Protein AF-A0A351AFF7-F1 (afdb_monomer)

Mean predicted aligned error: 3.37 Å

Radius of gyration: 11.88 Å; Cα contacts (8 Å, |Δi|>4): 132; chains: 1; bounding box: 35×21×29 Å

pLDDT: mean 91.22, std 5.53, range [63.31, 95.44]

Sequence (80 aa):
MADPADVEATKYLRREFNRRQIDVTQADLRVMHHVAYIRGSLKSYKGGPPDLRKECENIAGYLKQTGRVKDVVIDCSFRS

Structure (mmCIF, N/CA/C/O backbone):
data_AF-A0A351AFF7-F1
#
_entry.id   AF-A0A351AFF7-F1
#
loop_
_atom_site.group_PDB
_atom_site.id
_atom_site.type_symbol
_atom_site.label_atom_id
_atom_site.label_alt_id
_atom_site.label_comp_id
_atom_site.label_asym_id
_atom_site.label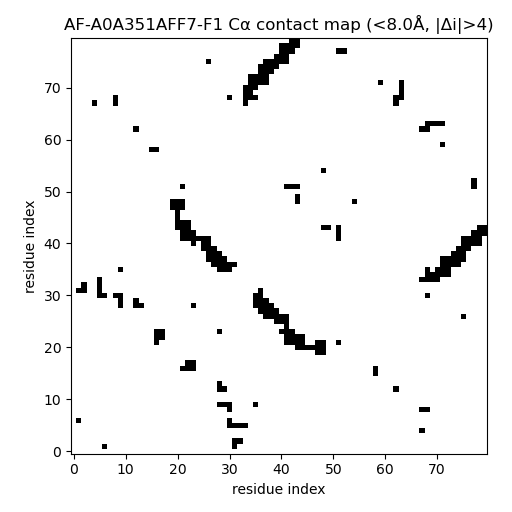_entity_id
_atom_site.label_seq_id
_atom_site.pdbx_PDB_ins_code
_atom_site.Cartn_x
_atom_site.Cartn_y
_atom_site.Cartn_z
_atom_site.occupancy
_atom_site.B_iso_or_equiv
_atom_site.auth_seq_id
_atom_site.auth_comp_id
_atom_site.auth_asym_id
_atom_site.auth_atom_id
_atom_site.pdbx_PDB_model_num
ATOM 1 N N . MET A 1 1 ? 21.145 -4.914 -4.671 1.00 64.19 1 MET A N 1
ATOM 2 C CA . MET A 1 1 ? 20.821 -3.472 -4.606 1.00 64.19 1 MET A CA 1
ATOM 3 C C . MET A 1 1 ? 19.347 -3.336 -4.959 1.00 64.19 1 MET A C 1
ATOM 5 O O . MET A 1 1 ? 18.931 -4.014 -5.887 1.00 64.19 1 MET A O 1
ATOM 9 N N . ALA A 1 2 ? 18.544 -2.608 -4.177 1.00 75.88 2 ALA A N 1
ATOM 10 C CA . ALA A 1 2 ? 17.127 -2.416 -4.509 1.00 75.88 2 ALA A CA 1
ATOM 11 C C . ALA A 1 2 ? 17.002 -1.527 -5.755 1.00 75.88 2 ALA A C 1
ATOM 13 O O . ALA A 1 2 ? 17.807 -0.608 -5.915 1.00 75.88 2 ALA A O 1
ATOM 14 N N . ASP A 1 3 ? 16.025 -1.807 -6.617 1.00 88.00 3 ASP A N 1
ATOM 15 C CA . ASP A 1 3 ? 15.743 -0.987 -7.796 1.00 88.00 3 ASP A CA 1
ATOM 16 C C . ASP A 1 3 ? 15.362 0.443 -7.349 1.00 88.00 3 ASP A C 1
ATOM 18 O O . ASP A 1 3 ? 14.504 0.590 -6.469 1.00 88.00 3 ASP A O 1
ATOM 22 N N . PRO A 1 4 ? 15.980 1.507 -7.900 1.00 90.94 4 PRO A N 1
ATOM 23 C CA . PRO A 1 4 ? 15.607 2.887 -7.592 1.00 90.94 4 PRO A CA 1
ATOM 24 C C . PRO A 1 4 ? 14.103 3.169 -7.734 1.00 90.94 4 PRO A C 1
ATOM 26 O O . PRO A 1 4 ? 13.538 3.873 -6.895 1.00 90.94 4 PRO A O 1
ATOM 29 N N . ALA A 1 5 ? 13.437 2.572 -8.727 1.00 90.12 5 ALA A N 1
ATOM 30 C CA . ALA A 1 5 ? 12.002 2.721 -8.938 1.00 90.12 5 ALA A CA 1
ATOM 31 C C . ALA A 1 5 ? 11.188 2.096 -7.794 1.00 90.12 5 ALA A C 1
ATOM 33 O O . ALA A 1 5 ? 10.226 2.701 -7.318 1.00 90.12 5 ALA A O 1
ATOM 34 N N . ASP A 1 6 ? 11.604 0.931 -7.288 1.00 91.06 6 ASP A N 1
ATOM 35 C CA . ASP A 1 6 ? 10.961 0.282 -6.138 1.00 91.06 6 ASP A CA 1
ATOM 36 C C . ASP A 1 6 ? 11.147 1.108 -4.854 1.00 91.06 6 ASP A C 1
ATOM 38 O O . ASP A 1 6 ? 10.238 1.214 -4.022 1.00 91.06 6 ASP A O 1
ATOM 42 N N . VAL A 1 7 ? 12.315 1.738 -4.684 1.00 93.69 7 VAL A N 1
ATOM 43 C CA . VAL A 1 7 ? 12.586 2.628 -3.544 1.00 93.69 7 VAL A CA 1
ATOM 44 C C . VAL A 1 7 ? 11.672 3.854 -3.588 1.00 93.69 7 VAL A C 1
ATOM 46 O O . VAL A 1 7 ? 11.073 4.218 -2.570 1.00 93.6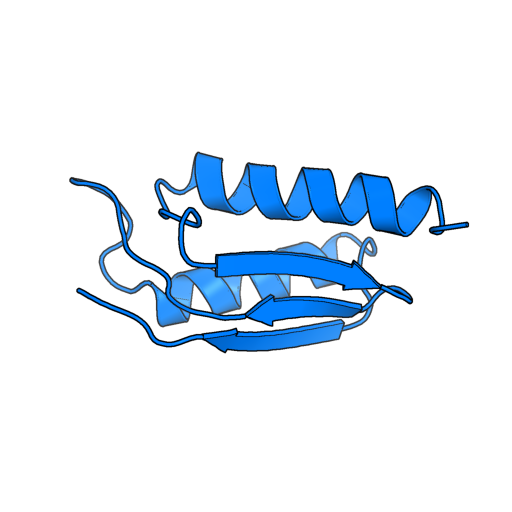9 7 VAL A O 1
ATOM 49 N N . GLU A 1 8 ? 11.529 4.485 -4.752 1.00 93.06 8 GLU A N 1
ATOM 50 C CA . GLU A 1 8 ? 10.613 5.611 -4.939 1.00 93.06 8 GLU A CA 1
ATOM 51 C C . GLU A 1 8 ? 9.151 5.205 -4.746 1.00 93.06 8 GLU A C 1
ATOM 53 O O . GLU A 1 8 ? 8.414 5.881 -4.023 1.00 93.06 8 GLU A O 1
ATOM 58 N N . ALA A 1 9 ? 8.740 4.070 -5.313 1.00 93.31 9 ALA A N 1
ATOM 59 C CA . ALA A 1 9 ? 7.395 3.532 -5.154 1.00 93.31 9 ALA A CA 1
ATOM 60 C C . ALA A 1 9 ? 7.083 3.213 -3.684 1.00 93.31 9 ALA A C 1
ATOM 62 O O . ALA A 1 9 ? 5.988 3.512 -3.212 1.00 93.31 9 ALA A O 1
ATOM 63 N N . THR A 1 10 ? 8.054 2.703 -2.920 1.00 94.81 10 THR A N 1
ATOM 64 C CA . THR A 1 10 ? 7.903 2.460 -1.476 1.00 94.81 10 THR A CA 1
ATOM 65 C C . THR A 1 10 ? 7.695 3.761 -0.699 1.00 94.81 10 THR A C 1
ATOM 67 O O . THR A 1 10 ? 6.819 3.837 0.168 1.00 94.81 10 THR A O 1
ATOM 70 N N . LYS A 1 11 ? 8.463 4.814 -1.010 1.00 93.75 11 LYS A N 1
ATOM 71 C CA . LYS A 1 11 ? 8.274 6.144 -0.403 1.00 93.75 11 LYS A CA 1
ATOM 72 C C . LYS A 1 11 ? 6.897 6.714 -0.744 1.00 93.75 11 LYS A C 1
ATOM 74 O O . LYS A 1 11 ? 6.231 7.276 0.124 1.00 93.75 11 LYS A O 1
ATOM 79 N N . TYR A 1 12 ? 6.465 6.539 -1.991 1.00 93.56 12 TYR A N 1
ATOM 80 C CA . TYR A 1 12 ? 5.163 6.991 -2.464 1.00 93.56 12 TYR A CA 1
ATOM 81 C C . TYR A 1 12 ? 4.012 6.256 -1.763 1.00 93.56 12 TYR A C 1
ATOM 83 O O . TYR A 1 12 ? 3.121 6.901 -1.218 1.00 93.56 12 TYR A O 1
ATOM 91 N N . LEU A 1 13 ? 4.084 4.925 -1.676 1.00 94.06 13 LEU A N 1
ATOM 92 C CA . LEU A 1 13 ? 3.147 4.080 -0.932 1.00 94.06 13 LEU A CA 1
ATOM 93 C C . LEU A 1 13 ? 2.998 4.563 0.519 1.00 94.06 13 LEU A C 1
ATOM 95 O O . LEU A 1 13 ? 1.890 4.845 0.967 1.00 94.06 13 LEU A O 1
ATOM 99 N N . ARG A 1 14 ? 4.111 4.746 1.240 1.00 94.19 14 ARG A N 1
ATOM 100 C CA . ARG A 1 14 ? 4.088 5.237 2.631 1.00 94.19 14 ARG A CA 1
ATOM 101 C C . ARG A 1 14 ? 3.457 6.624 2.755 1.00 94.19 14 ARG A C 1
ATOM 103 O O . ARG A 1 14 ? 2.695 6.874 3.687 1.00 94.19 14 ARG A O 1
ATOM 110 N N . ARG A 1 15 ? 3.737 7.524 1.808 1.00 94.19 15 ARG A N 1
ATOM 111 C CA . ARG A 1 15 ? 3.139 8.865 1.772 1.00 94.19 15 ARG A CA 1
ATOM 112 C C . ARG A 1 15 ? 1.620 8.808 1.604 1.00 94.19 15 ARG A C 1
ATOM 114 O O . ARG A 1 15 ? 0.921 9.561 2.277 1.00 94.19 15 ARG A O 1
ATOM 121 N N . GLU A 1 16 ? 1.116 7.927 0.745 1.00 93.00 16 GLU A N 1
ATOM 122 C CA . GLU A 1 16 ? -0.320 7.789 0.485 1.00 93.00 16 GLU A CA 1
ATOM 123 C C . GLU A 1 16 ? -1.095 7.261 1.701 1.00 93.00 16 GLU A C 1
ATOM 125 O O . GLU A 1 16 ? -2.201 7.742 1.960 1.00 93.00 16 GLU A O 1
ATOM 130 N N . PHE A 1 17 ? -0.504 6.346 2.476 1.00 93.94 17 PHE A N 1
ATOM 131 C CA . PHE A 1 17 ? -1.066 5.877 3.750 1.00 93.94 17 PHE A CA 1
ATOM 132 C C . PHE A 1 17 ? -1.086 6.987 4.812 1.00 93.94 17 PHE A C 1
ATOM 134 O O . PHE A 1 17 ? -2.129 7.254 5.412 1.00 93.94 17 PHE A O 1
ATOM 141 N N . ASN A 1 18 ? 0.027 7.709 4.976 1.00 92.12 18 ASN A N 1
ATOM 142 C CA . ASN A 1 18 ? 0.113 8.822 5.927 1.00 92.12 18 ASN A CA 1
ATOM 143 C C . ASN A 1 18 ? -0.875 9.950 5.591 1.00 92.12 18 ASN A C 1
ATOM 145 O O . ASN A 1 18 ? -1.536 10.488 6.478 1.00 92.12 18 ASN A O 1
ATOM 149 N N . ARG A 1 19 ? -1.022 10.294 4.303 1.00 93.00 19 ARG A N 1
ATOM 150 C CA . ARG A 1 19 ? -1.971 11.321 3.839 1.00 93.00 19 ARG A CA 1
ATOM 151 C C . ARG A 1 19 ? -3.414 10.991 4.229 1.00 93.00 19 ARG A C 1
ATOM 153 O O . ARG A 1 19 ? -4.192 11.903 4.491 1.00 93.00 19 ARG A O 1
ATOM 160 N N . ARG A 1 20 ? -3.752 9.703 4.280 1.00 92.31 20 ARG A N 1
ATOM 161 C CA . ARG A 1 20 ? -5.081 9.188 4.628 1.00 92.31 20 ARG A CA 1
ATOM 162 C C . ARG A 1 20 ? -5.259 8.919 6.114 1.00 92.31 20 ARG A C 1
ATOM 164 O O . ARG A 1 20 ? -6.258 8.327 6.488 1.00 92.31 20 ARG A O 1
ATOM 171 N N . GLN A 1 21 ? -4.326 9.350 6.964 1.00 93.12 21 GLN A N 1
ATOM 172 C CA . GLN A 1 21 ? -4.418 9.145 8.410 1.00 93.12 21 GLN A CA 1
ATOM 173 C C . GLN A 1 21 ? -4.518 7.653 8.793 1.00 93.12 21 GLN A C 1
ATOM 175 O O . GLN A 1 21 ? -5.236 7.287 9.725 1.00 93.12 21 GLN A O 1
ATOM 180 N N . ILE A 1 22 ? -3.799 6.790 8.068 1.00 94.25 22 ILE A N 1
ATOM 181 C CA . ILE A 1 22 ? -3.676 5.364 8.384 1.00 94.25 22 ILE A CA 1
ATOM 182 C C . ILE A 1 22 ? -2.350 5.148 9.113 1.00 94.25 22 ILE A C 1
ATOM 184 O O . ILE A 1 22 ? -1.285 5.488 8.598 1.00 94.25 22 ILE A O 1
ATOM 188 N N . ASP A 1 23 ? -2.429 4.573 10.307 1.00 92.25 23 ASP A N 1
ATOM 189 C CA . ASP A 1 23 ? -1.286 4.157 11.103 1.00 92.25 23 ASP A CA 1
ATOM 190 C C . ASP A 1 23 ? -0.694 2.863 10.532 1.00 92.25 23 ASP A C 1
ATOM 192 O O . ASP A 1 23 ? -1.348 1.817 10.443 1.00 92.25 23 ASP A O 1
ATOM 196 N N . VAL A 1 24 ? 0.574 2.969 10.145 1.00 93.81 24 VAL A N 1
ATOM 197 C CA . VAL A 1 24 ? 1.383 1.903 9.549 1.00 93.81 24 VAL A CA 1
ATOM 198 C C . VAL A 1 24 ? 2.554 1.511 10.450 1.00 93.81 24 VAL A C 1
ATOM 200 O O . VAL A 1 24 ? 3.435 0.777 10.018 1.00 93.81 24 VAL A O 1
ATOM 203 N N . THR A 1 25 ? 2.602 1.980 11.702 1.00 93.19 25 THR A N 1
ATOM 204 C CA . THR A 1 25 ? 3.701 1.684 12.635 1.00 93.19 25 THR A CA 1
ATOM 205 C C . THR A 1 25 ? 3.836 0.183 12.913 1.00 93.19 25 THR A C 1
ATOM 207 O O . THR A 1 25 ? 4.941 -0.295 13.161 1.00 93.19 25 THR A O 1
ATOM 210 N N . GLN A 1 26 ? 2.736 -0.573 12.830 1.00 93.31 26 GLN A N 1
ATOM 211 C CA . GLN A 1 26 ? 2.716 -2.038 12.956 1.00 93.31 26 GLN A CA 1
ATOM 212 C C . GLN A 1 26 ? 2.575 -2.763 11.607 1.00 93.31 26 GLN A C 1
ATOM 214 O O . GLN A 1 26 ? 2.241 -3.951 11.578 1.00 93.31 26 GLN A O 1
ATOM 219 N N . ALA A 1 27 ? 2.823 -2.065 10.496 1.00 94.25 27 ALA A N 1
ATOM 220 C CA . ALA A 1 27 ? 2.769 -2.620 9.153 1.00 94.25 27 ALA A CA 1
ATOM 221 C C . ALA A 1 27 ? 4.109 -2.465 8.416 1.00 94.25 27 ALA A C 1
ATOM 223 O O . ALA A 1 27 ? 4.785 -1.437 8.489 1.00 94.25 27 ALA A O 1
ATOM 224 N N . ASP A 1 28 ? 4.476 -3.489 7.651 1.00 94.38 28 ASP A N 1
ATOM 225 C CA . ASP A 1 28 ? 5.565 -3.423 6.685 1.00 94.38 28 ASP A CA 1
ATOM 226 C C . ASP A 1 28 ? 4.997 -3.045 5.314 1.00 94.38 28 ASP A C 1
ATOM 228 O O . ASP A 1 28 ? 4.270 -3.819 4.688 1.00 94.38 28 ASP A O 1
ATOM 232 N N . LEU A 1 29 ? 5.331 -1.832 4.867 1.00 94.81 29 LEU A N 1
ATOM 233 C CA . LEU A 1 29 ? 5.033 -1.327 3.529 1.00 94.81 29 LEU A CA 1
ATOM 234 C C . LEU A 1 29 ? 6.309 -1.333 2.697 1.00 94.81 29 LEU A C 1
ATOM 236 O O . LEU A 1 29 ? 7.234 -0.552 2.977 1.00 94.81 29 LEU A O 1
ATOM 240 N N . ARG A 1 30 ? 6.342 -2.181 1.667 1.00 94.25 30 ARG A N 1
ATOM 241 C CA . ARG A 1 30 ? 7.515 -2.344 0.808 1.00 94.25 30 ARG A CA 1
ATOM 242 C C . ARG A 1 30 ? 7.129 -2.696 -0.620 1.00 94.25 30 ARG A C 1
ATOM 244 O O . ARG A 1 30 ? 6.300 -3.568 -0.838 1.00 94.25 30 ARG A O 1
ATOM 251 N N . VAL A 1 31 ? 7.779 -2.063 -1.589 1.00 94.75 31 VAL A N 1
ATOM 252 C CA . VAL A 1 31 ? 7.692 -2.451 -2.999 1.00 94.75 31 VAL A CA 1
ATOM 253 C C . VAL A 1 31 ? 8.940 -3.246 -3.369 1.00 94.75 31 VAL A C 1
ATOM 255 O O . VAL A 1 31 ? 10.052 -2.857 -3.009 1.00 94.75 31 VAL A O 1
ATOM 258 N N . MET A 1 32 ? 8.748 -4.385 -4.030 1.00 93.56 32 MET A N 1
ATOM 259 C CA . MET A 1 32 ? 9.827 -5.203 -4.587 1.00 93.56 32 MET A CA 1
ATOM 260 C C . MET A 1 32 ? 9.378 -5.794 -5.916 1.00 93.56 32 MET A C 1
ATOM 262 O O . MET A 1 32 ? 8.288 -6.363 -5.992 1.00 93.56 32 MET A O 1
ATOM 266 N N . HIS A 1 33 ? 10.223 -5.692 -6.939 1.00 92.69 33 HIS A N 1
ATOM 267 C CA . HIS A 1 33 ? 9.940 -6.186 -8.286 1.00 92.69 33 HIS A CA 1
ATOM 268 C C . HIS A 1 33 ? 8.620 -5.628 -8.842 1.00 92.69 33 HIS A C 1
ATOM 270 O O . HIS A 1 33 ? 7.827 -6.360 -9.434 1.00 92.69 33 HIS A O 1
ATOM 276 N N . HIS A 1 34 ? 8.363 -4.334 -8.620 1.00 91.62 34 HIS A N 1
ATOM 277 C CA . HIS A 1 34 ? 7.107 -3.662 -8.969 1.00 91.62 34 HIS A CA 1
ATOM 278 C C . HIS A 1 34 ? 5.841 -4.230 -8.302 1.00 91.62 34 HIS A C 1
ATOM 280 O O . HIS A 1 34 ? 4.735 -3.935 -8.759 1.00 91.62 34 HIS A O 1
ATOM 286 N N . VAL A 1 35 ? 5.965 -5.017 -7.232 1.00 94.62 35 VAL A N 1
ATOM 287 C CA . VAL A 1 35 ? 4.831 -5.497 -6.432 1.00 94.62 35 VAL A CA 1
ATOM 288 C C . VAL A 1 35 ? 4.849 -4.803 -5.078 1.00 94.62 35 VAL A C 1
ATOM 290 O O . VAL A 1 35 ? 5.859 -4.838 -4.372 1.00 94.62 35 VAL A O 1
ATOM 293 N N . ALA A 1 36 ? 3.744 -4.153 -4.710 1.00 95.06 36 ALA A N 1
ATOM 294 C CA . ALA A 1 36 ? 3.588 -3.564 -3.385 1.00 95.06 36 ALA A CA 1
ATOM 295 C C . ALA A 1 36 ? 3.110 -4.622 -2.390 1.00 9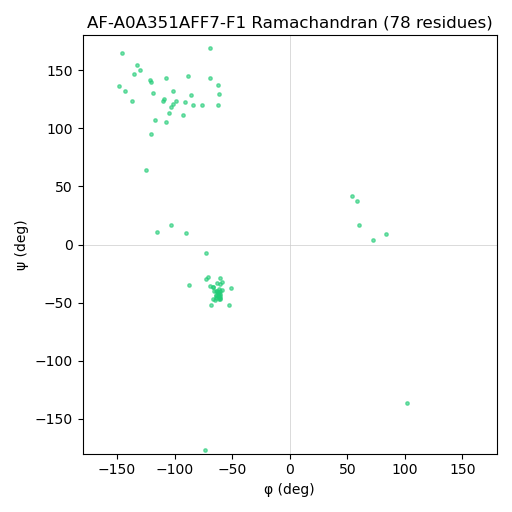5.06 36 ALA A C 1
ATOM 297 O O . ALA A 1 36 ? 2.028 -5.177 -2.541 1.00 95.06 36 ALA A O 1
ATOM 298 N N . TYR A 1 37 ? 3.895 -4.858 -1.348 1.00 95.44 37 TYR A N 1
ATOM 299 C CA . TYR A 1 37 ? 3.543 -5.712 -0.224 1.00 95.44 37 TYR A CA 1
ATOM 300 C C . TYR A 1 37 ? 3.127 -4.833 0.949 1.00 95.44 37 TYR A C 1
ATOM 302 O O . TYR A 1 37 ? 3.898 -3.990 1.419 1.00 95.44 37 TYR A O 1
ATOM 310 N N . ILE A 1 38 ? 1.897 -5.040 1.406 1.00 94.81 38 ILE A N 1
ATOM 311 C CA . ILE A 1 38 ? 1.306 -4.370 2.558 1.00 94.81 38 ILE A CA 1
ATOM 312 C C . ILE A 1 38 ? 1.027 -5.479 3.568 1.00 94.81 38 ILE A C 1
ATOM 314 O O . ILE A 1 38 ? 0.167 -6.328 3.326 1.00 94.81 38 ILE A O 1
ATOM 318 N N . ARG A 1 39 ? 1.820 -5.534 4.642 1.00 95.06 39 ARG A N 1
ATOM 319 C CA . ARG A 1 39 ? 1.816 -6.656 5.593 1.00 95.06 39 ARG A CA 1
ATOM 320 C C . ARG A 1 39 ? 1.709 -6.190 7.035 1.00 95.06 39 ARG A C 1
ATOM 322 O O . ARG A 1 39 ? 2.236 -5.135 7.369 1.00 95.06 39 ARG A O 1
ATOM 329 N N . GLY A 1 40 ? 1.115 -7.001 7.907 1.00 94.50 40 GLY A N 1
ATOM 330 C CA . GLY A 1 40 ? 1.071 -6.742 9.353 1.00 94.50 40 GLY A CA 1
ATOM 331 C C . GLY A 1 40 ? -0.273 -6.187 9.819 1.00 94.50 40 GLY A C 1
ATOM 332 O O . GLY A 1 40 ? -1.317 -6.698 9.426 1.00 94.50 40 GLY A O 1
ATOM 333 N N . SER A 1 41 ? -0.272 -5.171 10.685 1.00 94.19 41 SER A N 1
ATOM 334 C CA . SER A 1 41 ? -1.506 -4.588 11.226 1.00 94.19 41 SER A CA 1
ATOM 335 C C . SER A 1 41 ? -1.650 -3.122 10.850 1.00 94.19 41 SER A C 1
ATOM 337 O O . SER A 1 41 ? -0.757 -2.320 11.110 1.00 94.19 41 SER A O 1
ATOM 339 N N . LEU A 1 42 ? -2.824 -2.771 10.329 1.00 94.25 42 LEU A N 1
ATOM 340 C CA . LEU A 1 42 ? -3.206 -1.393 10.033 1.00 94.25 42 LEU A CA 1
ATOM 341 C C . LEU A 1 42 ? -4.245 -0.903 11.039 1.00 94.25 42 LEU A C 1
ATOM 343 O O . LEU A 1 42 ? -5.124 -1.665 11.454 1.00 94.25 42 LEU A O 1
ATOM 347 N N . LYS A 1 43 ? -4.135 0.371 11.412 1.00 93.31 43 LYS A N 1
ATOM 348 C CA . LYS A 1 43 ? -5.086 1.089 12.268 1.00 93.31 43 LYS A CA 1
ATOM 349 C C . LYS A 1 43 ? -5.406 2.438 11.642 1.00 93.31 43 LYS A C 1
ATOM 351 O O . LYS A 1 43 ? -4.585 2.979 10.910 1.00 93.31 43 LYS A O 1
ATOM 356 N N . SER A 1 44 ? -6.569 3.009 11.927 1.00 92.56 44 SER A N 1
ATOM 357 C CA . SER A 1 44 ? -6.813 4.412 11.588 1.00 92.56 44 SER A CA 1
ATOM 358 C C . SER A 1 44 ? -6.350 5.290 12.746 1.00 92.56 44 SER A C 1
ATOM 360 O O . SER A 1 44 ? -6.511 4.933 13.915 1.00 92.56 44 SER A O 1
ATOM 362 N N . TYR A 1 45 ? -5.824 6.476 12.449 1.00 90.94 45 TYR A N 1
ATOM 363 C CA . TYR A 1 45 ? -5.747 7.517 13.469 1.00 90.94 45 TYR A CA 1
ATOM 364 C C 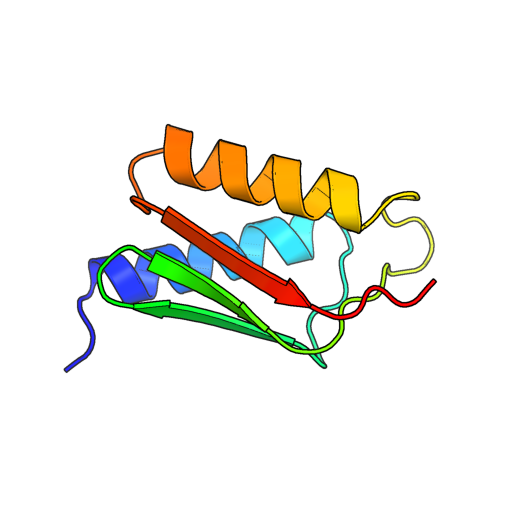. TYR A 1 45 ? -7.154 8.024 13.817 1.00 90.94 45 TYR A C 1
ATOM 366 O O . TYR A 1 45 ? -8.145 7.727 13.138 1.00 90.94 45 TYR A O 1
ATOM 374 N N . LYS A 1 46 ? -7.253 8.816 14.889 1.00 87.12 46 LYS A N 1
ATOM 375 C CA . LYS A 1 46 ? -8.503 9.477 15.276 1.00 87.12 46 LYS A CA 1
ATOM 376 C C . LYS A 1 46 ? -8.941 10.441 14.165 1.00 87.12 46 LYS A C 1
ATOM 378 O O . LYS A 1 46 ? -8.211 11.373 13.847 1.00 87.12 46 LYS A O 1
ATOM 383 N N . GLY A 1 47 ? -10.128 10.217 13.596 1.00 85.19 47 GLY A N 1
ATOM 384 C CA . GLY A 1 47 ? -10.622 10.967 12.430 1.00 85.19 47 GLY A CA 1
ATOM 385 C C . GLY A 1 47 ? -10.120 10.442 11.078 1.00 85.19 47 GLY A C 1
ATOM 386 O O . GLY A 1 47 ? -10.333 11.095 10.060 1.00 85.19 47 GLY A O 1
ATOM 387 N N . GLY A 1 48 ? -9.452 9.284 11.066 1.00 88.25 48 GLY A N 1
ATOM 388 C CA . GLY A 1 48 ? -9.088 8.565 9.851 1.00 88.25 48 GLY A CA 1
ATOM 389 C C . GLY A 1 48 ? -10.281 7.875 9.171 1.00 88.25 48 GLY A C 1
ATOM 390 O O . GLY A 1 48 ? -11.428 8.022 9.603 1.00 88.25 48 GLY A O 1
ATOM 391 N N . PRO A 1 49 ? -10.027 7.136 8.082 1.00 90.12 49 PRO A N 1
ATOM 392 C CA . PRO A 1 49 ? -11.066 6.489 7.294 1.00 90.12 49 PRO A CA 1
ATOM 393 C C . PRO A 1 49 ? -11.827 5.447 8.129 1.00 90.12 49 PRO A C 1
ATOM 395 O O . PRO A 1 49 ? -11.196 4.664 8.840 1.00 90.12 49 PRO A O 1
ATOM 398 N N . PRO A 1 50 ? -13.168 5.393 8.013 1.00 86.62 50 PRO A N 1
ATOM 399 C CA . PRO A 1 50 ? -13.990 4.455 8.778 1.00 86.62 50 PRO A CA 1
ATOM 400 C C . PRO A 1 50 ? -13.825 3.002 8.311 1.00 86.62 50 PRO A C 1
ATOM 402 O O . PRO A 1 50 ? -13.996 2.082 9.103 1.00 86.62 50 PRO A O 1
ATOM 405 N N . ASP A 1 51 ? -13.485 2.792 7.035 1.00 91.25 51 ASP A N 1
ATOM 406 C CA . ASP A 1 51 ? -13.252 1.472 6.450 1.00 91.25 51 ASP A CA 1
ATOM 407 C C . ASP A 1 51 ? -11.821 1.386 5.906 1.00 91.25 51 ASP A C 1
ATOM 409 O O . ASP A 1 51 ? -11.521 1.797 4.781 1.00 91.25 51 ASP A O 1
ATOM 413 N N . LEU A 1 52 ? -10.924 0.849 6.735 1.00 91.75 52 LEU A N 1
ATOM 414 C CA . LEU A 1 52 ? -9.516 0.659 6.384 1.00 91.75 52 LEU A CA 1
ATOM 415 C C . LEU A 1 52 ? -9.324 -0.307 5.217 1.00 91.75 52 LEU A C 1
ATOM 417 O O . LEU A 1 52 ? -8.384 -0.135 4.440 1.00 91.75 52 LEU A O 1
ATOM 421 N N . ARG A 1 53 ? -10.185 -1.322 5.090 1.00 91.00 53 ARG A N 1
ATOM 422 C CA . ARG A 1 53 ? -10.053 -2.332 4.041 1.00 91.00 53 ARG A CA 1
ATOM 423 C C . ARG A 1 53 ? -10.331 -1.705 2.687 1.00 91.00 53 ARG A C 1
ATOM 425 O O . ARG A 1 53 ? -9.486 -1.780 1.796 1.00 91.00 53 ARG A O 1
ATOM 432 N N . LYS A 1 54 ? -11.473 -1.027 2.571 1.00 92.56 54 LYS A N 1
ATOM 433 C CA . LYS A 1 54 ? -11.845 -0.307 1.353 1.00 92.56 54 LYS A CA 1
ATOM 434 C C . LYS A 1 54 ? -10.810 0.754 0.996 1.00 92.56 54 LYS A C 1
ATOM 436 O O . LYS A 1 54 ? -10.459 0.907 -0.170 1.00 92.56 54 LYS A O 1
ATOM 441 N N . GLU A 1 55 ? -10.267 1.453 1.991 1.00 92.25 55 GLU A N 1
ATOM 442 C CA . GLU A 1 55 ? -9.253 2.468 1.723 1.00 92.25 55 GLU A CA 1
ATOM 443 C C . GLU A 1 55 ? -7.924 1.867 1.244 1.00 92.25 55 GLU A C 1
ATOM 445 O O . GLU A 1 55 ? -7.293 2.415 0.339 1.00 92.25 55 GLU A O 1
ATOM 450 N N . CYS A 1 56 ? -7.521 0.703 1.755 1.00 91.81 56 CYS A N 1
ATOM 451 C CA . CYS A 1 56 ? -6.359 -0.016 1.229 1.00 91.81 56 CYS A CA 1
ATOM 452 C C . CYS A 1 56 ? -6.567 -0.473 -0.218 1.00 91.81 56 CYS A C 1
ATOM 454 O O . CYS A 1 56 ? -5.650 -0.351 -1.030 1.00 91.81 56 CYS A O 1
ATOM 456 N N . GLU A 1 57 ? -7.764 -0.948 -0.564 1.00 91.75 57 GLU A N 1
ATOM 457 C CA . GLU A 1 57 ? -8.124 -1.306 -1.941 1.00 91.75 57 GLU A CA 1
ATOM 458 C C . GLU A 1 57 ? -8.092 -0.079 -2.871 1.00 91.75 57 GLU A C 1
ATOM 460 O O . GLU A 1 57 ? -7.546 -0.158 -3.976 1.00 91.75 57 GLU A O 1
ATOM 465 N N . ASN A 1 58 ? -8.568 1.082 -2.404 1.00 93.56 58 ASN A N 1
ATOM 466 C CA . ASN A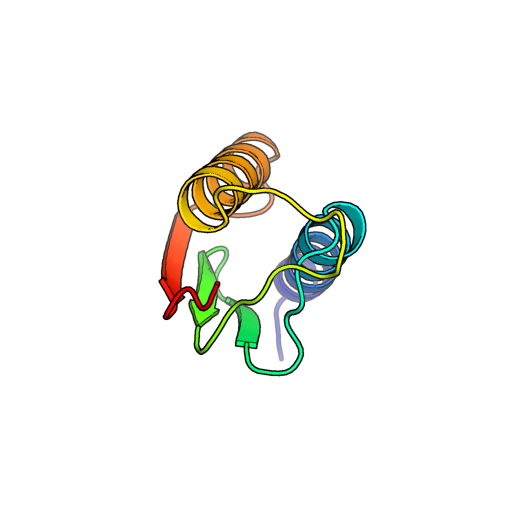 1 58 ? -8.476 2.350 -3.135 1.00 93.56 58 ASN A CA 1
ATOM 467 C C . ASN A 1 58 ? -7.016 2.756 -3.388 1.00 93.56 58 ASN A C 1
ATOM 469 O O . ASN A 1 58 ? -6.654 3.105 -4.514 1.00 93.56 58 ASN A O 1
ATOM 473 N N . ILE A 1 59 ? -6.162 2.691 -2.359 1.00 91.94 59 ILE A N 1
ATOM 474 C CA . ILE A 1 59 ? -4.725 2.980 -2.484 1.00 91.94 59 ILE A CA 1
ATOM 475 C C . ILE A 1 59 ? -4.075 2.002 -3.469 1.00 91.94 59 ILE A C 1
ATOM 477 O O . ILE A 1 59 ? -3.312 2.425 -4.337 1.00 91.94 59 ILE A O 1
ATOM 481 N N . ALA A 1 60 ? -4.397 0.711 -3.379 1.00 90.56 60 ALA A N 1
ATOM 482 C CA . ALA A 1 60 ? -3.872 -0.314 -4.273 1.00 90.56 60 ALA A CA 1
ATOM 483 C C . ALA A 1 60 ? -4.264 -0.060 -5.738 1.00 90.56 60 ALA A C 1
ATOM 485 O O . ALA A 1 60 ? -3.422 -0.141 -6.635 1.00 90.56 60 ALA A O 1
ATOM 486 N N . GLY A 1 61 ? -5.532 0.281 -5.986 1.00 91.31 61 GLY A N 1
ATOM 487 C CA . GLY A 1 61 ? -6.024 0.660 -7.309 1.00 91.31 61 GLY A CA 1
ATOM 488 C C . GLY A 1 61 ? -5.316 1.900 -7.851 1.00 91.31 61 GLY A C 1
ATOM 489 O O . GLY A 1 61 ? -4.830 1.889 -8.981 1.00 91.31 61 GLY A O 1
ATOM 490 N N . TYR A 1 62 ? -5.181 2.935 -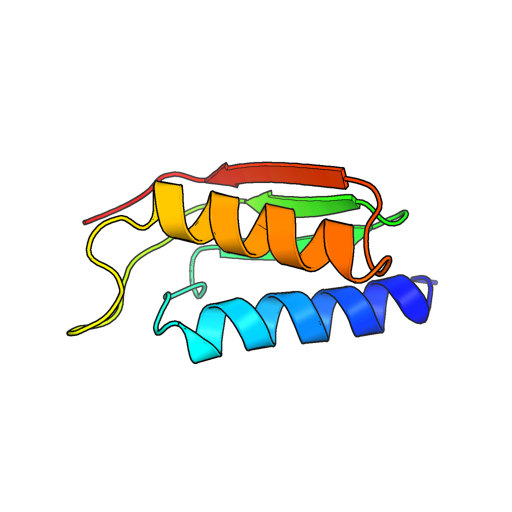7.022 1.00 91.69 62 TYR A N 1
ATOM 491 C CA . TYR A 1 62 ? -4.492 4.170 -7.384 1.00 91.69 62 TYR A CA 1
ATOM 492 C C . TYR A 1 62 ? -3.016 3.931 -7.739 1.00 91.69 62 TYR A C 1
ATOM 494 O O . TYR A 1 62 ? -2.542 4.389 -8.777 1.00 91.69 62 TYR A O 1
ATOM 502 N N . LEU A 1 63 ? -2.289 3.149 -6.939 1.00 89.69 63 LEU A N 1
ATOM 503 C CA . LEU A 1 63 ? -0.884 2.831 -7.206 1.00 89.69 63 LEU A CA 1
ATOM 504 C C . LEU A 1 63 ? -0.698 2.111 -8.545 1.00 89.69 63 LEU A C 1
ATOM 506 O O . LEU A 1 63 ? 0.198 2.48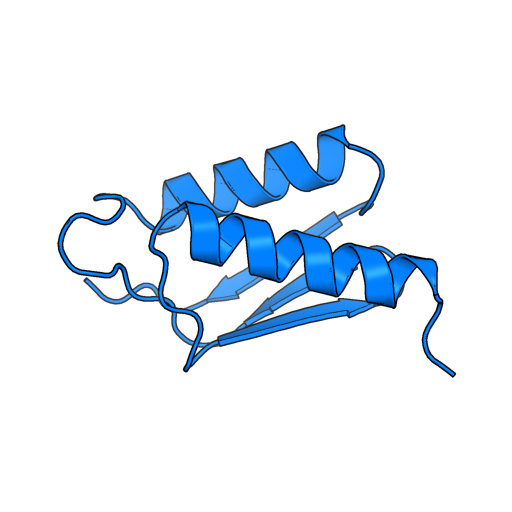8 -9.306 1.00 89.69 63 LEU A O 1
ATOM 510 N N . LYS A 1 64 ? -1.575 1.150 -8.863 1.00 91.38 64 LYS A N 1
ATOM 511 C CA . LYS A 1 64 ? -1.584 0.459 -10.161 1.00 91.38 64 LYS A CA 1
ATOM 512 C C . LYS A 1 64 ? -1.865 1.417 -11.320 1.00 91.38 64 LYS A C 1
ATOM 514 O O . LYS A 1 64 ? -1.142 1.394 -12.311 1.00 91.38 64 LYS A O 1
ATOM 519 N N . GLN A 1 65 ? -2.847 2.311 -11.181 1.00 92.31 65 GLN A N 1
ATOM 520 C CA . GLN A 1 65 ? -3.173 3.308 -12.214 1.00 92.31 65 GLN A CA 1
ATOM 521 C C . GLN A 1 65 ? -2.005 4.249 -12.518 1.00 92.31 65 GLN A C 1
ATOM 523 O O . GLN A 1 65 ? -1.817 4.651 -13.662 1.00 92.31 65 GLN A O 1
ATOM 528 N N . THR A 1 66 ? -1.187 4.580 -11.516 1.00 88.56 66 THR A N 1
ATOM 529 C CA . THR A 1 66 ? -0.016 5.436 -11.742 1.00 88.56 66 THR A CA 1
ATOM 530 C C . THR A 1 66 ? 1.141 4.754 -12.480 1.00 88.56 66 THR A C 1
ATOM 532 O O . THR A 1 66 ? 2.130 5.420 -12.777 1.00 88.56 66 THR A O 1
ATOM 535 N N . GLY A 1 67 ? 1.070 3.441 -12.728 1.00 88.50 67 GLY A N 1
ATOM 536 C CA . GLY A 1 67 ? 2.135 2.669 -13.380 1.00 88.50 67 GLY A CA 1
ATOM 537 C C . GLY A 1 67 ? 3.379 2.432 -12.514 1.00 88.50 67 GLY A C 1
ATOM 538 O O . GLY A 1 67 ? 4.350 1.851 -12.989 1.00 88.50 67 GLY A O 1
ATOM 539 N N . ARG A 1 68 ? 3.366 2.860 -11.243 1.00 87.38 68 ARG A N 1
ATOM 540 C CA . ARG A 1 68 ? 4.491 2.690 -10.303 1.00 87.38 68 ARG A CA 1
ATOM 541 C C . ARG A 1 68 ? 4.653 1.251 -9.821 1.00 87.38 68 ARG A C 1
ATOM 543 O O . ARG A 1 68 ? 5.759 0.833 -9.496 1.00 87.38 68 ARG A O 1
ATOM 550 N N . VAL A 1 69 ? 3.548 0.515 -9.755 1.00 91.88 69 VAL A N 1
ATOM 551 C CA . VAL A 1 69 ? 3.504 -0.899 -9.372 1.00 91.88 69 VAL A CA 1
ATOM 552 C C . VAL A 1 69 ? 2.600 -1.646 -10.342 1.00 91.88 69 VAL A C 1
ATOM 554 O O . VAL A 1 69 ? 1.618 -1.094 -10.837 1.00 91.88 69 VAL A O 1
ATOM 557 N N . LYS A 1 70 ? 2.935 -2.903 -10.614 1.00 92.81 70 LYS A N 1
ATOM 558 C CA . LYS A 1 70 ? 2.143 -3.797 -11.464 1.00 92.81 70 LYS A CA 1
ATOM 559 C C . LYS A 1 70 ? 1.078 -4.525 -10.658 1.00 92.81 70 LYS A C 1
ATOM 561 O O . LYS A 1 70 ? -0.018 -4.745 -11.162 1.00 92.81 70 LYS A O 1
ATOM 566 N N . ASP A 1 71 ? 1.395 -4.860 -9.409 1.00 93.19 71 ASP A N 1
ATOM 567 C CA . ASP A 1 71 ? 0.481 -5.579 -8.531 1.00 93.19 71 ASP A CA 1
ATOM 568 C C . ASP A 1 71 ? 0.622 -5.165 -7.061 1.00 93.19 71 ASP A C 1
ATOM 570 O O . ASP A 1 71 ? 1.591 -4.505 -6.668 1.00 93.19 71 ASP A O 1
ATOM 574 N N . VAL A 1 72 ? -0.373 -5.526 -6.253 1.00 94.38 72 VAL A N 1
ATOM 575 C CA . VAL A 1 72 ? -0.444 -5.210 -4.826 1.00 94.38 72 VAL A CA 1
ATOM 576 C C . VAL A 1 72 ? -0.925 -6.432 -4.054 1.00 94.38 72 VAL A C 1
ATOM 578 O O . VAL A 1 72 ? -2.021 -6.933 -4.288 1.00 94.38 72 VAL A O 1
ATOM 581 N N . VAL A 1 73 ? -0.125 -6.860 -3.085 1.00 94.81 73 VAL A N 1
ATOM 582 C CA . VAL A 1 73 ? -0.442 -7.933 -2.146 1.00 94.81 73 VAL A CA 1
ATOM 583 C C . VAL A 1 73 ? -0.822 -7.308 -0.808 1.00 94.81 73 VAL A C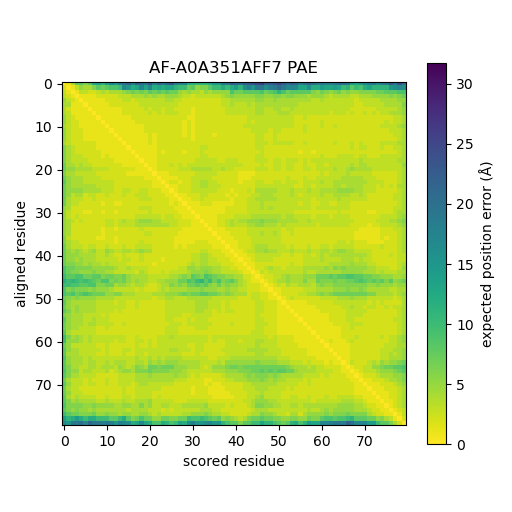 1
ATOM 585 O O . VAL A 1 73 ? -0.011 -6.622 -0.180 1.00 94.81 73 VAL A O 1
ATOM 588 N N . ILE A 1 74 ? -2.061 -7.552 -0.379 1.00 93.81 74 ILE A N 1
ATOM 589 C CA . ILE A 1 74 ? -2.603 -7.078 0.898 1.00 93.81 74 ILE A CA 1
ATOM 590 C C . ILE A 1 74 ? -2.718 -8.276 1.841 1.00 93.81 74 ILE A C 1
ATOM 592 O O . ILE A 1 74 ? -3.623 -9.093 1.703 1.00 93.81 74 ILE A O 1
ATOM 596 N N . ASP A 1 75 ? -1.807 -8.356 2.804 1.00 92.94 75 ASP A N 1
ATOM 597 C CA . ASP A 1 75 ? -1.781 -9.372 3.861 1.00 92.94 75 ASP A CA 1
ATOM 598 C C . ASP A 1 75 ? -1.763 -8.673 5.229 1.00 92.94 75 ASP A C 1
ATOM 600 O O . ASP A 1 75 ? -0.771 -8.647 5.963 1.00 92.94 75 ASP A O 1
ATOM 604 N N . CYS A 1 76 ? -2.858 -7.962 5.508 1.00 91.25 76 CYS A N 1
ATOM 605 C CA . CYS A 1 76 ? -2.999 -7.097 6.676 1.00 91.25 76 CYS A CA 1
ATOM 606 C C . CYS A 1 76 ? -4.163 -7.541 7.556 1.00 91.25 76 CYS A C 1
ATOM 608 O O . CYS A 1 76 ? -5.261 -7.792 7.059 1.00 91.25 76 CYS A O 1
ATOM 610 N N . SER A 1 77 ? -3.980 -7.487 8.873 1.00 92.75 77 SER A N 1
ATOM 611 C CA . SER A 1 77 ? -5.098 -7.431 9.812 1.00 92.75 77 SER A CA 1
ATOM 612 C C . SER A 1 77 ? -5.550 -5.981 9.997 1.00 92.75 77 SER A C 1
ATOM 614 O O . SER A 1 77 ? -4.735 -5.113 10.328 1.00 92.75 77 SER A O 1
ATOM 616 N N . PHE A 1 78 ? -6.844 -5.720 9.839 1.00 89.94 78 PHE A N 1
ATOM 617 C CA . PHE A 1 78 ? -7.437 -4.410 10.104 1.00 89.94 78 PHE A CA 1
ATOM 618 C C . PHE A 1 78 ? -7.909 -4.352 11.556 1.00 89.94 78 PHE A C 1
ATOM 620 O O . PHE A 1 78 ? -8.703 -5.191 11.981 1.00 89.94 78 PHE A O 1
ATOM 627 N N . ARG A 1 79 ? -7.407 -3.381 12.323 1.00 75.81 79 ARG A N 1
ATOM 628 C CA . ARG A 1 79 ? -7.859 -3.122 13.693 1.00 75.81 79 ARG A CA 1
ATOM 629 C C . ARG A 1 79 ? -8.627 -1.803 13.720 1.00 75.81 79 ARG A C 1
ATOM 631 O O . ARG A 1 79 ? -8.091 -0.784 13.287 1.00 75.81 79 ARG A O 1
ATOM 638 N N . SER A 1 80 ? -9.867 -1.865 14.199 1.00 63.31 80 SER A N 1
ATOM 639 C CA . SER A 1 80 ? -10.732 -0.715 14.498 1.00 63.31 80 SER A CA 1
ATOM 640 C C . SER A 1 80 ? -10.308 -0.013 15.779 1.00 63.31 80 SER A C 1
ATOM 642 O O . SER A 1 80 ? -9.969 -0.753 16.735 1.00 63.31 80 SER A O 1
#

Foldseek 3Di:
DADPLQVVLQVVLVVLCVVQQKDCVQWDWGGGPLETETEGEIEGDDVGDPDPPVSVVVSQVVSCVVVSHVYYDYHYDYDD

Solvent-accessible surface area (backbone atoms only — not comparable to full-atom values): 4446 Å² total; per-residue (Å²): 131,82,57,69,64,27,56,51,38,25,54,50,53,55,49,57,38,53,75,51,35,38,43,47,90,60,32,52,72,43,37,54,94,38,30,35,39,39,32,45,37,40,35,54,43,94,91,29,58,93,51,61,66,63,50,50,52,50,51,47,53,51,43,40,73,72,67,60,22,81,46,70,48,82,56,58,49,83,48,133

Nearest PDB structures (foldseek):
  3byr-assembly1_A-2  TM=5.241E-01  e=1.237E-02  Thermus thermophilus
  6qfj-assembly4_D  TM=4.143E-01  e=2.793E-02  Desulfamplus magnetovallimortis
  3w66-assembly1_A-2  TM=4.499E-01  e=1.243E-01  Magnetospirillum gryphiswaldense MSR-1
  5ird-assembly1_A  TM=4.202E-01  e=8.855E-02  Mycobacterium tuberculosis H37Ra
  8g4i-assembly1_D  TM=4.797E-01  e=5.921E-01  Giardia duodenalis assemblage A

Secondary structure (DSSP, 8-state):
---HHHHHHHHHHHHHHHHTTEE-TTEEEEEETTEEEEEEEEEEPT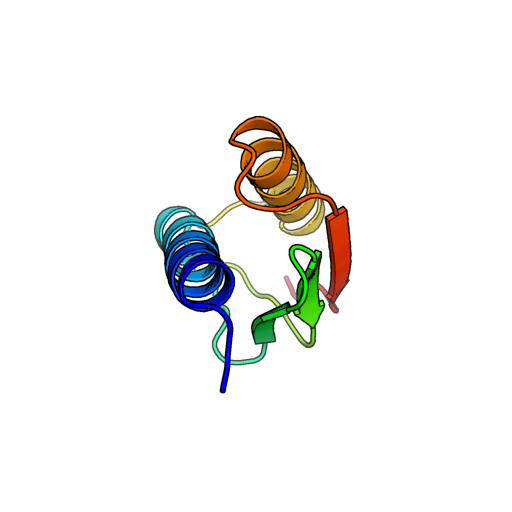T--S-HHHHHHHHHHHHHHTTS-SEEEEEEEEE-